Protein 3OV5 (pdb70)

Sequence (84 aa):
TTSSYTTYQATPMDGTLKTMLERWAADSSNMQQLSSYNLPSDYTTLIGPVSAISTTSVQQAATTEELSAVYAAQGVSVSVSSAANNKKLLVQPVPVVS

B-factor: mean 10.42, std 7.1, range [4.59, 46.75]

Nearest PDB structures (foldseek):
  3ov5-assembly1_A  TM=1.012E+00  e=4.268E-16  Xanthomonas citri pv. citri str. 306
  2l4w-assembly1_A  TM=9.131E-01  e=1.056E-13  Xanthomonas citri pv. citri str. 306
  6gyb-assembly1_a  TM=9.577E-01  e=8.411E-13  Xanthomonas citri pv. citri str. 306
  4jtm-assembly1_B-2  TM=6.357E-01  e=1.046E-01  Escherichia coli ETEC H10407
  7pmp-assembly1_A  TM=5.788E-01  e=2.001E-01  Legionella pneumophila

Radius of gyration: 11.77 Å; Cα contacts (8 Å, |Δi|>4): 142; chains: 1; bounding box: 27×28×30 Å

Foldseek 3Di:
DDDWQADDPVDFWDVRSVCVVLVVQVAAEAAADPDIGTDDPQSRVGIGDDPQVNQQSVQVVCVVVQWHWGDDDSYTYIHRDDDD

Solvent-accessible surface area: 4685 Å² total; per-residue (Å²): 118,92,98,40,20,67,30,35,148,154,15,45,40,0,72,55,0,0,83,39,0,5,77,68,32,143,32,91,39,23,41,84,26,138,57,43,67,88,35,76,57,77,1,96,83,4,73,14,92,43,39,111,92,0,0,71,54,0,20,74,32,9,52,113,104,35,3,18,5,38,50,50,88,82,71,0,34,0,37,84,66,92,126,179

Secondary structure (P-SEA, 3-state):
cccccccccccccaaaaaaaaaaaccccccccccccccccccccccccccaaaaaaaaaaaacccbbbbbbccccccccccccc

CATH classification: 3.55.50.70

Structure (mmCIF, N/CA/C/O backbone):
data_3OV5
#
_entry.id   3OV5
#
_cell.length_a   27.760
_cell.length_b   55.810
_cell.length_c   83.097
_cell.angle_alpha   90.00
_cell.angle_beta   90.00
_cell.angle_gamma   90.00
#
_symmetry.space_group_name_H-M   'C 2 2 21'
#
loop_
_entity.id
_entity.type
_entity.pdbx_description
1 polymer 'Uncharacterized protein'
2 non-polymer 'ISOPROPYL ALCOHOL'
3 water water
#
loop_
_atom_site.group_PDB
_atom_site.id
_atom_site.type_symbol
_atom_site.label_atom_id
_atom_site.label_alt_id
_atom_site.label_comp_id
_atom_site.label_asym_id
_atom_site.label_entity_id
_atom_site.label_seq_id
_atom_site.pdbx_PDB_ins_code
_atom_site.Cartn_x
_atom_site.Cartn_y
_atom_site.Cartn_z
_atom_site.occupancy
_atom_site.B_iso_or_equiv
_atom_site.auth_seq_id
_atom_site.auth_comp_id
_atom_site.auth_asym_id
_atom_site.auth_atom_id
_atom_site.pdbx_PDB_model_num
ATOM 1 C CA A THR A 1 2 ? -7.915 8.069 -20.066 0.50 18.53 51 THR A CA 1
ATOM 2 C CA B THR A 1 2 ? -7.554 8.339 -21.220 0.50 19.25 51 THR A CA 1
ATOM 3 C C A THR A 1 2 ? -6.575 7.384 -20.321 0.50 18.42 51 THR A C 1
ATOM 4 C C B THR A 1 2 ? -6.059 8.122 -21.024 0.50 18.86 51 THR A C 1
ATOM 5 O O A THR A 1 2 ? -6.454 6.553 -21.219 0.50 18.88 51 THR A O 1
ATOM 6 O O B THR A 1 2 ? -5.242 8.579 -21.824 0.50 19.62 51 THR A O 1
ATOM 7 N N A SER A 1 3 ? -5.563 7.747 -19.538 0.50 17.98 52 SER A N 1
ATOM 8 N N B SER A 1 3 ? -5.716 7.409 -19.955 0.50 17.99 52 SER A N 1
ATOM 9 C CA A SER A 1 3 ? -4.220 7.197 -19.718 0.50 17.01 52 SER A CA 1
ATOM 10 C CA B SER A 1 3 ? -4.333 7.149 -19.593 0.50 16.70 52 SER A CA 1
ATOM 11 C C A SER A 1 3 ? -4.068 5.810 -19.101 0.50 15.69 52 SER A C 1
ATOM 12 C C B SER A 1 3 ? -4.178 5.681 -19.224 0.50 15.37 52 SER A C 1
ATOM 13 O O A SER A 1 3 ? -4.870 5.400 -18.258 0.50 16.03 52 SER A O 1
ATOM 14 O O B SER A 1 3 ? -5.099 5.070 -18.678 0.50 15.73 52 SER A O 1
ATOM 19 N N . TYR A 1 4 ? -3.014 5.111 -19.509 1.00 14.27 53 TYR A N 1
ATOM 20 C CA . TYR A 1 4 ? -2.714 3.759 -19.016 1.00 11.96 53 TYR A CA 1
ATOM 21 C C . TYR A 1 4 ? -2.742 3.710 -17.497 1.00 10.33 53 TYR A C 1
ATOM 22 O O . TYR A 1 4 ? -2.149 4.549 -16.809 1.00 11.54 53 TYR A O 1
ATOM 31 N N . THR A 1 5 ? -3.389 2.678 -16.974 1.00 8.57 54 THR A N 1
ATOM 32 C CA A THR A 1 5 ? -3.390 2.465 -15.513 0.70 7.75 54 THR A CA 1
ATOM 33 C CA B THR A 1 5 ? -3.583 2.458 -15.585 0.30 7.89 54 THR A CA 1
ATOM 34 C C . THR A 1 5 ? -2.958 1.076 -15.178 1.00 6.79 54 THR A C 1
ATOM 35 O O . THR A 1 5 ? -3.279 0.073 -15.833 1.00 8.22 54 THR A O 1
ATOM 42 N N . TYR A 1 6 ? -2.161 1.024 -14.118 1.00 6.54 55 TYR A N 1
ATOM 43 C CA . TYR A 1 6 ? -1.777 -0.227 -13.476 1.00 6.53 55 TYR A CA 1
ATOM 44 C C . TYR A 1 6 ? -2.992 -0.745 -12.700 1.00 6.56 55 TYR A C 1
ATOM 45 O O . TYR A 1 6 ? -3.541 -0.052 -11.848 1.00 7.51 55 TYR A O 1
ATOM 54 N N . GLN A 1 7 ? -3.393 -1.968 -13.025 1.00 6.20 56 GLN A N 1
ATOM 55 C CA . GLN A 1 7 ? -4.555 -2.620 -12.442 1.00 6.44 56 GLN A CA 1
ATOM 56 C C . GLN A 1 7 ? -4.493 -4.097 -12.755 1.00 5.98 56 GLN A C 1
ATOM 57 O O . GLN A 1 7 ? -3.756 -4.512 -13.667 1.00 6.25 56 GLN A O 1
ATOM 63 N N . ALA A 1 8 ? -5.313 -4.885 -12.065 1.00 6.24 57 ALA A N 1
ATOM 64 C CA . ALA A 1 8 ? -5.591 -6.238 -12.512 1.00 6.63 57 ALA A CA 1
ATOM 65 C C . ALA A 1 8 ? -6.633 -6.184 -13.623 1.00 7.31 57 ALA A C 1
ATOM 66 O O . ALA A 1 8 ? -7.524 -5.334 -13.622 1.00 9.09 57 ALA A O 1
ATOM 68 N N . THR A 1 9 ? -6.508 -7.103 -14.573 1.00 7.75 58 THR A N 1
ATOM 69 C CA . THR A 1 9 ? -7.432 -7.183 -15.695 1.00 8.98 58 THR A CA 1
ATOM 70 C C . THR A 1 9 ? -7.847 -8.608 -15.885 1.00 10.31 58 THR A C 1
ATOM 71 O O . THR A 1 9 ? -7.271 -9.494 -15.288 1.00 10.11 58 THR A O 1
ATOM 75 N N . PRO A 1 10 ? -8.875 -8.841 -16.731 1.00 12.05 59 PRO A N 1
ATOM 76 C CA . PRO A 1 10 ? -9.296 -10.220 -16.991 1.00 13.05 59 PRO A CA 1
ATOM 77 C C . PRO A 1 10 ? -8.170 -11.165 -17.438 1.00 12.35 59 PRO A C 1
ATOM 78 O O . PRO A 1 10 ? -8.215 -12.344 -17.147 1.00 15.03 59 PRO A O 1
ATOM 82 N N . MET A 1 11 ? -7.138 -10.640 -18.083 1.00 10.69 60 MET A N 1
ATOM 83 C CA . MET A 1 11 ? -6.015 -11.424 -18.564 1.00 11.22 60 MET A CA 1
ATOM 84 C C . MET A 1 11 ? -5.152 -12.012 -17.443 1.00 10.46 60 MET A C 1
ATOM 85 O O . MET A 1 11 ? -4.421 -12.998 -17.640 1.00 11.43 60 MET A O 1
ATOM 90 N N . ASP A 1 12 ? -5.151 -11.351 -16.286 1.00 9.81 61 ASP A N 1
ATOM 91 C CA . ASP A 1 12 ? -4.171 -11.624 -15.250 1.00 9.38 61 ASP A CA 1
ATOM 92 C C . ASP A 1 12 ? -4.800 -12.553 -14.217 1.00 10.83 61 ASP A C 1
ATOM 93 O O . ASP A 1 12 ? -5.815 -12.238 -13.572 1.00 12.41 61 ASP A O 1
ATOM 98 N N . GLY A 1 13 ? -4.197 -13.707 -14.047 1.00 11.04 62 GLY A N 1
ATOM 99 C CA . GLY A 1 13 ? -4.670 -14.661 -13.017 1.00 10.46 62 GLY A CA 1
ATOM 100 C C . GLY A 1 13 ? -3.836 -14.714 -11.749 1.00 8.99 62 GLY A C 1
ATOM 101 O O . GLY A 1 13 ? -4.341 -15.127 -10.688 1.00 10.61 62 GLY A O 1
ATOM 102 N N . THR A 1 14 ? -2.555 -14.349 -11.850 1.00 7.52 63 THR A N 1
ATOM 103 C CA . THR A 1 14 ? -1.664 -14.538 -10.735 1.00 6.70 63 THR A CA 1
ATOM 104 C C . THR A 1 14 ? -0.822 -13.311 -10.506 1.00 6.08 63 THR A C 1
ATOM 105 O O . THR A 1 14 ? -0.703 -12.431 -11.382 1.00 6.09 63 THR A O 1
ATOM 109 N N . LEU A 1 15 ? -0.184 -13.272 -9.344 1.00 6.08 64 LEU A N 1
ATOM 110 C CA . LEU A 1 15 ? 0.703 -12.190 -8.970 1.00 5.76 64 LEU A CA 1
ATOM 111 C C . LEU A 1 15 ? 1.842 -12.040 -9.9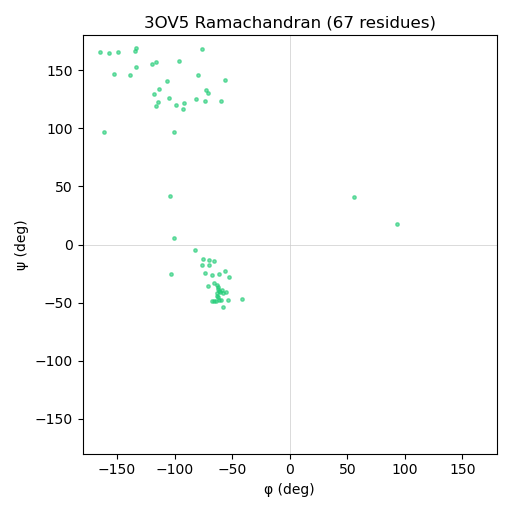96 1.00 5.33 64 LEU A C 1
ATOM 112 O O . LEU A 1 15 ? 2.093 -10.935 -10.504 1.00 5.61 64 LEU A O 1
ATOM 117 N N . LYS A 1 16 ? 2.561 -13.129 -10.265 1.00 5.11 65 LYS A N 1
ATOM 118 C CA . LYS A 1 16 ? 3.697 -13.055 -11.165 1.00 5.49 65 LYS A CA 1
ATOM 119 C C . LYS A 1 16 ? 3.244 -12.663 -12.571 1.00 5.56 65 LYS A C 1
ATOM 120 O O . LYS A 1 16 ? 3.934 -11.886 -13.223 1.00 5.96 65 LYS A O 1
ATOM 126 N N . THR A 1 17 ? 2.159 -13.263 -13.052 1.00 5.77 66 THR A N 1
ATOM 127 C CA . THR A 1 17 ? 1.761 -12.989 -14.434 1.00 6.34 66 THR A CA 1
ATOM 128 C C . THR A 1 17 ? 1.213 -11.570 -14.593 1.00 5.53 66 THR A C 1
ATOM 129 O O . THR A 1 17 ? 1.443 -10.933 -15.639 1.00 5.98 66 THR A O 1
ATOM 133 N N . MET A 1 18 ? 0.494 -11.055 -13.590 1.00 5.17 67 MET A N 1
ATOM 134 C CA . MET A 1 18 ? 0.086 -9.663 -13.638 1.00 5.72 67 MET A CA 1
ATOM 135 C C . MET A 1 18 ? 1.313 -8.774 -13.703 1.00 4.92 67 MET A C 1
ATOM 136 O O . MET A 1 18 ? 1.390 -7.823 -14.501 1.00 5.53 67 MET A O 1
ATOM 141 N N . LEU A 1 19 ? 2.285 -9.045 -12.837 1.00 5.04 68 LEU A N 1
ATOM 142 C CA . LEU A 1 19 ? 3.494 -8.226 -12.816 1.00 5.46 68 LEU A CA 1
ATOM 143 C C . LEU A 1 19 ? 4.309 -8.366 -14.107 1.00 4.95 68 LEU A C 1
ATOM 144 O O . LEU A 1 19 ? 4.964 -7.422 -14.510 1.00 5.55 68 LEU A O 1
ATOM 149 N N . GLU A 1 20 ? 4.317 -9.541 -14.741 1.00 5.17 69 GLU A N 1
ATOM 150 C CA . GLU A 1 20 ? 4.973 -9.667 -16.031 1.00 5.68 69 GLU A CA 1
ATOM 151 C C . GLU A 1 20 ? 4.352 -8.664 -17.019 1.00 5.65 69 GLU A C 1
ATOM 152 O O . GLU A 1 20 ? 5.067 -8.026 -17.798 1.00 5.58 69 GLU A O 1
ATOM 158 N N . ARG A 1 21 ? 3.015 -8.538 -16.976 1.00 5.43 70 ARG A N 1
ATOM 159 C CA . ARG A 1 21 ? 2.34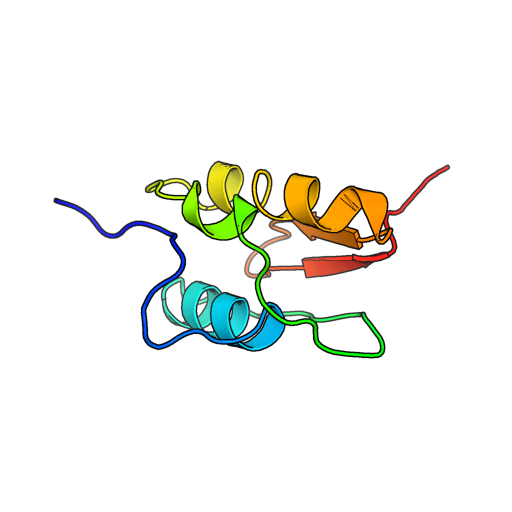3 -7.582 -17.850 1.00 5.78 70 ARG A CA 1
ATOM 160 C C . ARG A 1 21 ? 2.688 -6.150 -17.455 1.00 5.21 70 ARG A C 1
ATOM 161 O O . ARG A 1 21 ? 3.011 -5.321 -18.336 1.00 5.73 70 ARG A O 1
ATOM 169 N N . TRP A 1 22 ? 2.587 -5.804 -16.160 1.00 5.24 71 TRP A N 1
ATOM 170 C CA . TRP A 1 22 ? 2.954 -4.440 -15.767 1.00 5.83 71 TRP A CA 1
ATOM 171 C C . TRP A 1 22 ? 4.375 -4.110 -16.216 1.00 5.63 71 TRP A C 1
ATOM 172 O O . TRP A 1 22 ? 4.662 -3.006 -16.662 1.00 6.37 71 TRP A O 1
ATOM 183 N N . ALA A 1 23 ? 5.288 -5.075 -16.071 1.00 5.69 72 ALA A N 1
ATOM 184 C CA . ALA A 1 23 ? 6.695 -4.866 -16.439 1.00 6.60 72 ALA A CA 1
ATOM 185 C C . ALA A 1 23 ? 6.814 -4.652 -17.961 1.00 6.46 72 ALA A C 1
ATOM 186 O O . ALA A 1 23 ? 7.439 -3.695 -18.439 1.00 7.45 72 ALA A O 1
ATOM 188 N N . ALA A 1 24 ? 6.180 -5.527 -18.740 1.00 6.60 73 ALA A N 1
ATOM 189 C CA . ALA A 1 24 ? 6.177 -5.415 -20.208 1.00 8.23 73 ALA A CA 1
ATOM 190 C C . ALA A 1 24 ? 5.586 -4.077 -20.643 1.00 7.53 73 ALA A C 1
ATOM 191 O O . ALA A 1 24 ? 6.059 -3.450 -21.602 1.00 9.58 73 ALA A O 1
ATOM 193 N N . ASP A 1 25 ? 4.551 -3.647 -19.947 1.00 7.28 74 ASP A N 1
ATOM 194 C CA . ASP A 1 25 ? 3.867 -2.405 -20.267 1.00 7.93 74 ASP A CA 1
ATOM 195 C C . ASP A 1 25 ? 4.705 -1.169 -19.946 1.00 8.22 74 ASP A C 1
ATOM 196 O O . ASP A 1 25 ? 4.326 -0.047 -20.342 1.00 10.36 74 ASP A O 1
ATOM 201 N N . SER A 1 26 ? 5.782 -1.361 -19.185 1.00 7.40 75 SER A N 1
ATOM 202 C CA A SER A 1 26 ? 6.584 -0.263 -18.637 0.70 7.75 75 SER A CA 1
ATOM 203 C CA B SER A 1 26 ? 6.567 -0.226 -18.697 0.30 8.46 75 SER A CA 1
ATOM 204 C C . SER A 1 26 ? 8.033 -0.298 -19.095 1.00 8.15 75 SER A C 1
ATOM 205 O O . SER A 1 26 ? 8.842 0.477 -18.605 1.00 9.46 75 SER A O 1
ATOM 210 N N . ASN A 1 27 ? 8.398 -1.230 -19.974 1.00 8.46 76 ASN A N 1
ATOM 211 C CA . ASN A 1 27 ? 9.823 -1.420 -20.353 1.00 8.39 76 ASN A CA 1
ATOM 212 C C . ASN A 1 27 ? 10.675 -1.663 -19.107 1.00 8.71 76 ASN A C 1
ATOM 213 O O . ASN A 1 27 ? 11.805 -1.150 -18.966 1.00 9.74 76 ASN A O 1
ATOM 218 N N . MET A 1 28 ? 10.118 -2.454 -18.204 1.00 8.38 77 MET A N 1
ATOM 219 C CA . MET A 1 28 ? 10.798 -2.849 -16.963 1.00 8.79 77 MET A CA 1
ATOM 220 C C . MET A 1 28 ? 11.034 -4.341 -16.930 1.00 10.16 77 MET A C 1
ATOM 221 O O . MET A 1 28 ? 10.385 -5.076 -17.701 1.00 12.49 77 MET A O 1
ATOM 226 N N . GLN A 1 29 ? 12.026 -4.769 -16.142 1.00 11.15 78 GLN A N 1
ATOM 227 C CA A GLN A 1 29 ? 12.426 -6.173 -15.765 0.60 10.49 78 GLN A CA 1
ATOM 228 C CA B GLN A 1 29 ? 11.957 -6.189 -15.947 0.40 10.19 78 GLN A CA 1
ATOM 229 C C . GLN A 1 29 ? 11.500 -6.574 -14.589 1.00 9.76 78 GLN A C 1
ATOM 230 O O . GLN A 1 29 ? 11.353 -5.758 -13.707 1.00 11.00 78 GLN A O 1
ATOM 241 N N . LEU A 1 30 ? 11.040 -7.822 -14.515 1.00 9.40 79 LEU A N 1
ATOM 242 C CA . LEU A 1 30 ? 10.463 -8.375 -13.296 1.00 8.16 79 LEU A CA 1
ATOM 243 C C . LEU A 1 30 ? 11.477 -9.319 -12.657 1.00 7.34 79 LEU A C 1
ATOM 244 O O . LEU A 1 30 ? 11.933 -10.267 -13.310 1.00 8.15 79 LEU A O 1
ATOM 249 N N . SER A 1 31 ? 11.797 -9.087 -11.381 1.00 6.57 80 SER A N 1
ATOM 250 C CA A SER A 1 31 ? 12.567 -10.031 -10.579 0.70 6.6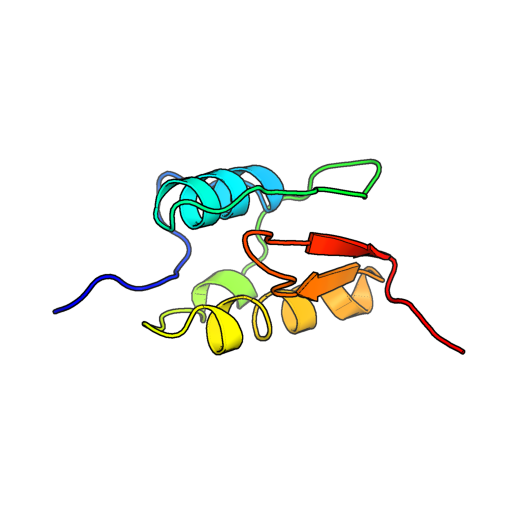8 80 SER A CA 1
ATOM 251 C CA B SER A 1 31 ? 12.582 -10.011 -10.568 0.30 6.96 80 SER A CA 1
ATOM 252 C C . SER A 1 31 ? 11.637 -10.603 -9.531 1.00 6.07 80 SER A C 1
ATOM 253 O O . SER A 1 31 ? 11.266 -9.928 -8.572 1.00 6.89 80 SER A O 1
ATOM 258 N N . TYR A 1 32 ? 11.202 -11.833 -9.776 1.00 6.58 81 TYR A N 1
ATOM 259 C CA . TYR A 1 32 ? 10.242 -12.496 -8.922 1.00 6.70 81 TYR A CA 1
ATOM 260 C C . TYR A 1 32 ? 10.992 -13.466 -8.016 1.00 6.47 81 TYR A C 1
ATOM 261 O O . TYR A 1 32 ? 11.340 -14.568 -8.411 1.00 9.08 81 TYR A O 1
ATOM 270 N N . ASN A 1 33 ? 11.286 -13.024 -6.794 1.00 5.55 82 ASN A N 1
ATOM 271 C CA . ASN A 1 33 ? 12.206 -13.732 -5.907 1.00 5.45 82 ASN A CA 1
ATOM 272 C C . ASN A 1 33 ? 11.488 -14.503 -4.794 1.00 5.38 82 ASN A C 1
ATOM 273 O O . ASN A 1 33 ? 11.931 -14.514 -3.636 1.00 6.35 82 ASN A O 1
ATOM 278 N N . LEU A 1 34 ? 10.392 -15.159 -5.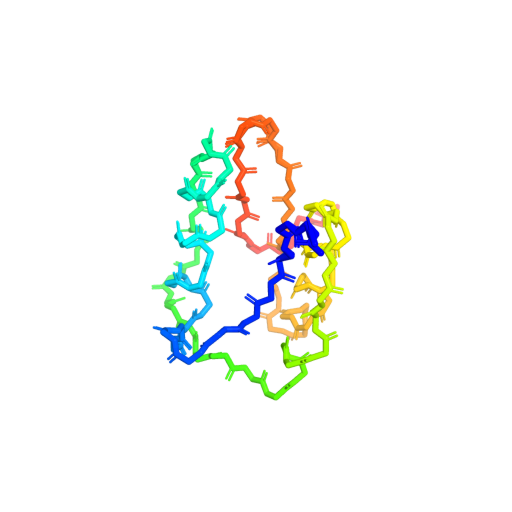159 1.00 6.08 83 LEU A N 1
ATOM 279 C CA . LEU A 1 34 ? 9.641 -16.031 -4.270 1.00 5.22 83 LEU A CA 1
ATOM 280 C C . LEU A 1 34 ? 9.616 -17.430 -4.841 1.00 5.15 83 LEU A C 1
ATOM 281 O O . LEU A 1 34 ? 9.707 -17.618 -6.064 1.00 5.97 83 LEU A O 1
ATOM 286 N N . PRO A 1 35 ? 9.437 -18.454 -3.979 1.00 5.01 84 PRO A N 1
ATOM 287 C CA . PRO A 1 35 ? 9.502 -19.826 -4.488 1.00 5.34 84 PRO A CA 1
ATOM 288 C C . PRO A 1 35 ? 8.289 -20.238 -5.310 1.00 5.87 84 PRO A C 1
ATOM 289 O O . PRO A 1 35 ? 8.390 -21.161 -6.129 1.00 8.13 84 PRO A O 1
ATOM 293 N N . SER A 1 36 ? 7.145 -19.586 -5.084 1.00 5.87 85 SER A N 1
ATOM 294 C CA . SER A 1 36 ? 5.884 -19.912 -5.753 1.00 7.23 85 SER A CA 1
ATOM 295 C C . SER A 1 36 ? 5.235 -18.644 -6.249 1.00 6.08 85 SER A C 1
ATOM 296 O O . SER A 1 36 ? 5.373 -17.589 -5.618 1.00 7.07 85 SER A O 1
ATOM 299 N N . ASP A 1 37 ? 4.452 -18.780 -7.305 1.00 5.58 86 ASP A N 1
ATOM 300 C CA . ASP A 1 37 ? 3.483 -17.766 -7.678 1.00 5.48 86 ASP A CA 1
ATOM 301 C C . ASP A 1 37 ? 2.286 -17.892 -6.715 1.00 5.17 86 ASP A C 1
ATOM 302 O O . ASP A 1 37 ? 2.153 -18.865 -5.964 1.00 6.00 86 ASP A O 1
ATOM 307 N N . TYR A 1 38 ? 1.425 -16.889 -6.767 1.00 5.34 87 TYR A N 1
ATOM 308 C CA . TYR A 1 38 ? 0.214 -16.815 -5.941 1.00 4.99 87 TYR A CA 1
ATOM 309 C C . TYR A 1 38 ? -0.908 -16.303 -6.784 1.00 5.37 87 TYR A C 1
ATOM 310 O O . TYR A 1 38 ? -0.723 -15.434 -7.651 1.00 6.48 87 TYR A O 1
ATOM 319 N N . THR A 1 39 ? -2.116 -16.785 -6.527 1.00 5.59 88 THR A N 1
ATOM 320 C CA A THR A 1 39 ? -3.263 -16.209 -7.180 0.70 5.60 88 THR A CA 1
ATOM 321 C CA B THR A 1 39 ? -3.291 -16.211 -7.146 0.30 5.25 88 THR A CA 1
ATOM 322 C C . THR A 1 39 ? -3.410 -14.752 -6.738 1.00 5.14 88 THR A C 1
ATOM 323 O O . THR A 1 39 ? -2.965 -14.349 -5.664 1.00 6.44 88 THR A O 1
ATOM 330 N N . LEU A 1 40 ? -4.078 -13.960 -7.572 1.00 5.60 89 LEU A N 1
ATOM 331 C CA . LEU A 1 40 ? -4.502 -12.638 -7.173 1.00 6.20 89 LEU A CA 1
ATOM 332 C C . LEU A 1 40 ? -5.636 -12.763 -6.171 1.00 7.00 89 LEU A C 1
ATOM 333 O O . LEU A 1 40 ? -6.636 -13.456 -6.439 1.00 10.25 89 LEU A O 1
ATOM 338 N N . ILE A 1 41 ? -5.527 -12.064 -5.050 1.00 6.32 90 ILE A N 1
ATOM 339 C CA . ILE A 1 41 ? -6.614 -12.030 -4.073 1.00 6.46 90 ILE A CA 1
ATOM 340 C C . ILE A 1 41 ? -7.474 -10.800 -4.274 1.00 6.08 90 ILE A C 1
ATOM 341 O O . ILE A 1 41 ? -7.047 -9.812 -4.878 1.00 6.72 90 ILE A O 1
ATOM 346 N N . GLY A 1 42 ? -8.704 -10.874 -3.784 1.00 6.41 91 GLY A N 1
ATOM 347 C CA . GLY A 1 42 ? -9.673 -9.807 -3.975 1.00 6.56 91 GLY A CA 1
ATOM 348 C C . GLY A 1 42 ? -9.165 -8.385 -3.841 1.00 6.60 91 GLY A C 1
ATOM 349 O O . GLY A 1 42 ? -9.502 -7.567 -4.677 1.00 7.65 91 GLY A O 1
ATOM 350 N N . PRO A 1 43 ? -8.388 -8.053 -2.787 1.00 6.61 92 PRO A N 1
ATOM 351 C CA . PRO A 1 43 ? -7.903 -6.682 -2.603 1.00 7.99 92 PRO A CA 1
ATOM 352 C C . PRO A 1 43 ? -7.107 -6.118 -3.782 1.00 6.28 92 PRO A C 1
ATOM 353 O O . PRO A 1 43 ? -6.994 -4.902 -3.906 1.00 8.15 92 PRO A O 1
ATOM 357 N N . VAL A 1 44 ? -6.534 -6.980 -4.619 1.00 5.95 93 VAL A N 1
ATOM 358 C CA . VAL A 1 44 ? -5.837 -6.474 -5.800 1.00 6.11 93 VAL A CA 1
ATOM 359 C C . VAL A 1 44 ? -6.797 -5.710 -6.725 1.00 6.61 93 VAL A C 1
ATOM 360 O O . VAL A 1 44 ? -6.363 -4.821 -7.465 1.00 6.43 93 VAL A O 1
ATOM 364 N N . SER A 1 45 ? -8.096 -6.040 -6.656 1.00 7.62 94 SER A N 1
ATOM 365 C CA . SER A 1 45 ? -9.098 -5.377 -7.503 1.00 9.34 94 SER A CA 1
ATOM 366 C C . SER A 1 45 ? -9.249 -3.891 -7.165 1.00 9.77 94 SER A C 1
ATOM 367 O O . SER A 1 45 ? -9.827 -3.143 -7.957 1.00 14.05 94 SER A O 1
ATOM 370 N N . ALA A 1 46 ? -8.737 -3.428 -6.038 1.00 10.11 95 ALA A N 1
ATOM 371 C CA . ALA A 1 46 ? -8.785 -2.014 -5.681 1.00 10.67 95 ALA A CA 1
ATOM 372 C C . ALA A 1 46 ? -7.770 -1.176 -6.453 1.00 9.78 95 ALA A C 1
ATOM 373 O O . ALA A 1 46 ? 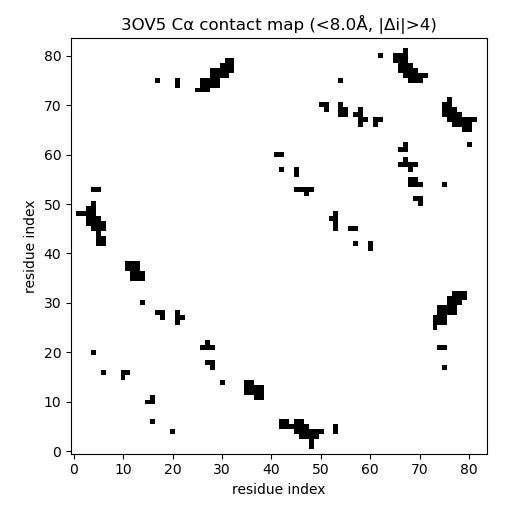-7.883 0.050 -6.471 1.00 12.17 95 ALA A O 1
ATOM 375 N N . ILE A 1 47 ? -6.748 -1.803 -7.048 1.00 7.17 96 ILE A N 1
ATOM 376 C CA . ILE A 1 47 ? -5.648 -1.029 -7.606 1.00 7.02 96 ILE A CA 1
ATOM 377 C C . ILE A 1 47 ? -6.018 -0.507 -8.982 1.00 6.96 96 ILE A C 1
ATOM 378 O O . ILE A 1 47 ? -6.394 -1.280 -9.876 1.00 7.55 96 ILE A O 1
ATOM 383 N N . SER A 1 48 ? -5.905 0.796 -9.162 1.00 7.44 97 SER A N 1
ATOM 384 C CA . SER A 1 48 ? -6.118 1.398 -10.468 1.00 8.32 97 SER A CA 1
ATOM 385 C C . SER A 1 48 ? -5.481 2.763 -10.436 1.00 8.14 97 SER A C 1
ATOM 386 O O . SER A 1 48 ? -6.079 3.720 -9.944 1.00 10.38 97 SER A O 1
ATOM 389 N N . THR A 1 49 ? -4.259 2.860 -10.941 1.00 6.77 98 THR A N 1
ATOM 390 C CA . THR A 1 49 ? -3.503 4.099 -10.832 1.00 6.59 98 THR A CA 1
ATOM 391 C C . THR A 1 49 ? -2.519 4.233 -11.961 1.00 6.63 98 THR A C 1
ATOM 392 O O . THR A 1 49 ? -1.957 3.243 -12.436 1.00 6.81 98 THR A O 1
ATOM 396 N N . THR A 1 50 ? -2.280 5.472 -12.395 1.00 6.95 99 THR A N 1
ATOM 397 C CA . THR A 1 50 ? -1.259 5.743 -13.387 1.00 7.18 99 THR A CA 1
ATOM 398 C C . THR A 1 50 ? 0.162 5.667 -12.807 1.00 6.73 99 THR A C 1
ATOM 399 O O . THR A 1 50 ? 1.128 5.679 -13.571 1.00 7.97 99 THR A O 1
ATOM 403 N N . SER A 1 51 ? 0.288 5.633 -11.473 1.00 6.40 100 SER A N 1
ATOM 404 C CA . SER A 1 51 ? 1.590 5.664 -10.806 1.00 6.45 100 SER A CA 1
ATOM 405 C C . SER A 1 51 ? 2.099 4.265 -10.539 1.00 5.80 100 SER A C 1
ATOM 406 O O . SER A 1 51 ? 1.484 3.533 -9.761 1.00 5.56 100 SER A O 1
ATOM 409 N N . VAL A 1 52 ? 3.215 3.904 -11.157 1.00 5.88 101 VAL A N 1
ATOM 410 C CA . VAL A 1 52 ? 3.787 2.593 -10.866 1.00 6.18 101 VAL A CA 1
ATOM 411 C C . VAL A 1 52 ? 4.213 2.484 -9.413 1.00 5.48 101 VAL A C 1
ATOM 412 O O . VAL A 1 52 ? 4.108 1.413 -8.801 1.00 5.76 101 VAL A O 1
ATOM 416 N N . GLN A 1 53 ? 4.704 3.583 -8.825 1.00 5.76 102 GLN A N 1
ATOM 417 C CA . GLN A 1 53 ? 5.072 3.552 -7.407 1.00 5.55 102 GLN A CA 1
ATOM 418 C C . GLN A 1 53 ? 3.845 3.247 -6.559 1.00 5.17 102 GLN A C 1
ATOM 419 O O . GLN A 1 53 ? 3.899 2.399 -5.643 1.00 5.53 102 GLN A O 1
ATOM 425 N N . GLN A 1 54 ? 2.729 3.934 -6.804 1.00 5.29 103 GLN A N 1
ATOM 426 C CA . GLN A 1 54 ? 1.527 3.688 -6.024 1.00 5.22 103 GLN A CA 1
ATOM 427 C C . GLN A 1 54 ? 1.062 2.249 -6.226 1.00 5.06 103 GLN A C 1
ATOM 428 O O . GLN A 1 54 ? 0.679 1.577 -5.266 1.00 5.00 103 GLN A O 1
ATOM 434 N N . ALA A 1 55 ? 1.050 1.773 -7.478 1.00 5.08 104 ALA A N 1
ATOM 435 C CA . ALA A 1 55 ? 0.532 0.444 -7.777 1.00 5.51 104 ALA A CA 1
ATOM 436 C C . ALA A 1 55 ? 1.366 -0.624 -7.114 1.00 4.79 104 ALA A C 1
ATOM 437 O O . ALA A 1 55 ? 0.852 -1.559 -6.502 1.00 5.09 104 ALA A O 1
ATOM 439 N N . ALA A 1 56 ? 2.696 -0.526 -7.264 1.00 5.22 105 ALA A N 1
ATOM 440 C CA . ALA A 1 56 ? 3.587 -1.511 -6.672 1.00 5.31 105 ALA A CA 1
ATOM 441 C C . ALA A 1 56 ? 3.426 -1.525 -5.158 1.00 4.87 105 ALA A C 1
ATOM 442 O O . ALA A 1 56 ? 3.445 -2.585 -4.519 1.00 5.17 105 ALA A O 1
ATOM 444 N N . THR A 1 57 ? 3.288 -0.344 -4.566 1.00 4.93 106 THR A N 1
ATOM 445 C CA A THR A 1 57 ? 3.173 -0.187 -3.109 0.70 5.28 106 THR A CA 1
ATOM 446 C CA B THR A 1 57 ? 3.192 -0.248 -3.109 0.30 5.58 106 THR A CA 1
ATOM 447 C C . THR A 1 57 ? 1.834 -0.741 -2.597 1.00 4.94 106 THR A C 1
ATOM 448 O O . THR A 1 57 ? 1.779 -1.449 -1.579 1.00 5.09 106 THR A O 1
ATOM 455 N N . GLU A 1 58 ? 0.741 -0.459 -3.310 1.00 5.13 107 GLU A N 1
ATOM 456 C CA A GLU A 1 58 ? -0.545 -1.062 -2.954 0.50 5.50 107 GLU A CA 1
ATOM 457 C CA B GLU A 1 58 ? -0.537 -1.062 -2.937 0.50 5.44 107 GLU A CA 1
ATOM 458 C C . GLU A 1 58 ? -0.442 -2.577 -3.009 1.00 4.93 107 GLU A C 1
ATOM 459 O O . GLU A 1 58 ? -0.938 -3.286 -2.123 1.00 5.51 107 GLU A O 1
ATOM 470 N N . LEU A 1 59 ? 0.167 -3.079 -4.074 1.00 5.02 108 LEU A N 1
ATOM 471 C CA . LEU A 1 59 ? 0.307 -4.523 -4.239 1.00 5.09 108 LEU A CA 1
ATOM 472 C C . LEU A 1 59 ? 1.154 -5.129 -3.130 1.00 4.72 108 LEU A C 1
ATOM 473 O O . LEU A 1 59 ? 0.851 -6.212 -2.595 1.00 5.13 108 LEU A O 1
ATOM 478 N N . SER A 1 60 ? 2.239 -4.428 -2.795 1.00 4.68 109 SER A N 1
ATOM 479 C CA . SER A 1 60 ? 3.072 -4.826 -1.677 1.00 4.90 109 SER A CA 1
ATOM 480 C C . SER A 1 60 ? 2.247 -4.994 -0.399 1.00 4.85 109 SER A C 1
ATOM 481 O O . SER A 1 60 ? 2.379 -5.992 0.311 1.00 5.42 109 SER A O 1
ATOM 484 N N . ALA A 1 61 ? 1.396 -4.020 -0.097 1.00 5.08 110 ALA A N 1
ATOM 485 C CA . ALA A 1 61 ? 0.590 -4.078 1.109 1.00 5.69 110 ALA A CA 1
ATOM 486 C C . ALA A 1 61 ? -0.357 -5.282 1.078 1.00 5.09 110 ALA A C 1
ATOM 487 O O . ALA A 1 61 ? -0.609 -5.907 2.117 1.00 6.00 110 ALA A O 1
ATOM 489 N N . VAL A 1 62 ? -0.885 -5.613 -0.114 1.00 4.63 111 VAL A N 1
ATOM 490 C CA . VAL A 1 62 ? -1.800 -6.742 -0.228 1.00 5.22 111 VAL A CA 1
ATOM 491 C C . VAL A 1 62 ? -1.122 -8.049 0.149 1.00 4.81 111 VAL A C 1
ATOM 492 O O . VAL A 1 62 ? -1.757 -8.921 0.750 1.00 5.38 111 VAL A O 1
ATOM 496 N N . TYR A 1 63 ? 0.166 -8.195 -0.235 1.00 4.67 112 TYR A N 1
ATOM 497 C CA . TYR A 1 63 ? 0.906 -9.430 0.003 1.00 4.89 112 TYR A CA 1
ATOM 498 C C . TYR A 1 63 ? 1.836 -9.354 1.219 1.00 4.70 112 TYR A C 1
ATOM 499 O O . TYR A 1 63 ? 2.552 -10.310 1.511 1.00 4.89 112 TYR A O 1
ATOM 508 N N . ALA A 1 64 ? 1.790 -8.262 1.980 1.00 4.63 113 ALA A N 1
ATOM 509 C CA 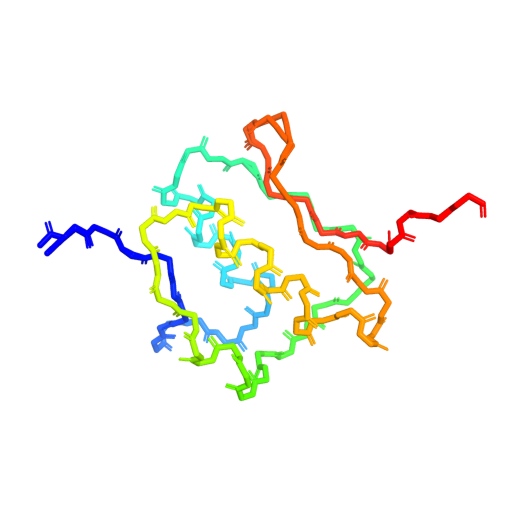. ALA A 1 64 ? 2.682 -8.089 3.134 1.00 4.93 113 ALA A CA 1
ATOM 510 C 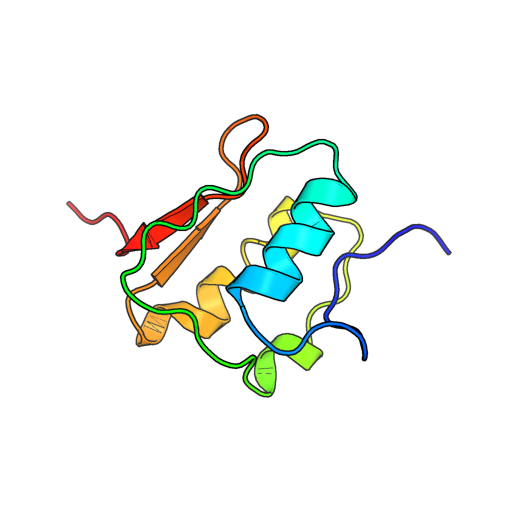C . ALA A 1 64 ? 2.473 -9.161 4.180 1.00 4.82 113 ALA A C 1
ATOM 511 O O . ALA A 1 64 ? 3.446 -9.597 4.807 1.00 5.51 113 ALA A O 1
ATOM 513 N N . ALA A 1 65 ? 1.215 -9.550 4.431 1.00 5.32 114 ALA A N 1
ATOM 514 C CA . ALA A 1 65 ? 0.960 -10.533 5.501 1.00 5.38 114 ALA A CA 1
ATOM 515 C C . ALA A 1 65 ? 1.456 -11.917 5.124 1.00 5.64 114 ALA A C 1
ATOM 516 O O . ALA A 1 65 ? 1.617 -12.763 6.018 1.00 7.08 114 ALA A O 1
ATOM 518 N N . GLN A 1 66 ? 1.695 -12.164 3.841 1.00 5.17 115 GLN A N 1
ATOM 519 C CA . GLN A 1 66 ? 2.369 -13.367 3.351 1.00 5.51 115 GLN A CA 1
ATOM 520 C C . GLN A 1 66 ? 3.898 -13.269 3.437 1.00 5.51 115 GLN A C 1
ATOM 521 O O . GLN A 1 66 ? 4.591 -14.218 3.123 1.00 6.47 115 GLN A O 1
ATOM 527 N N . GLY A 1 67 ? 4.382 -12.104 3.844 1.00 5.76 116 GLY A N 1
ATOM 528 C CA . GLY A 1 67 ? 5.805 -11.838 4.007 1.00 6.15 116 GLY A CA 1
ATOM 529 C C . GLY A 1 67 ? 6.465 -11.229 2.787 1.00 5.78 116 GLY A C 1
ATOM 530 O O . GLY A 1 67 ? 7.700 -11.240 2.699 1.00 6.49 116 GLY A O 1
ATOM 531 N N . VAL A 1 68 ? 5.681 -10.672 1.862 1.00 5.68 117 VAL A N 1
ATOM 532 C CA . VAL A 1 68 ? 6.183 -10.241 0.562 1.00 6.17 117 VAL A CA 1
ATOM 533 C C . VAL A 1 68 ? 6.266 -8.729 0.473 1.00 5.40 117 VAL A C 1
ATOM 534 O O . VAL A 1 68 ? 5.358 -8.024 0.943 1.00 5.66 117 VAL A O 1
ATOM 538 N N . SER A 1 69 ? 7.346 -8.251 -0.163 1.00 5.23 118 SER A N 1
ATOM 539 C CA . SER A 1 69 ? 7.502 -6.866 -0.575 1.00 5.39 118 SER A CA 1
ATOM 540 C C . SER A 1 69 ? 7.506 -6.780 -2.099 1.00 5.22 118 SER A C 1
ATOM 541 O O . SER A 1 69 ? 8.144 -7.594 -2.770 1.00 5.88 118 SER A O 1
ATOM 544 N N . VAL A 1 70 ? 6.745 -5.818 -2.628 1.00 5.29 119 VAL A N 1
ATOM 545 C CA . VAL A 1 70 ? 6.802 -5.461 -4.048 1.00 5.30 119 VAL A CA 1
ATOM 546 C C . VAL A 1 70 ? 7.257 -4.011 -4.131 1.00 5.62 119 VAL A C 1
ATOM 547 O O . VAL A 1 70 ? 6.708 -3.151 -3.440 1.00 6.21 119 VAL A O 1
ATOM 551 N N . SER A 1 71 ? 8.272 -3.750 -4.947 1.00 5.75 120 SER A N 1
ATOM 552 C CA . SER A 1 71 ? 8.807 -2.401 -5.048 1.00 6.36 120 SER A CA 1
ATOM 553 C C . SER A 1 71 ? 9.350 -2.150 -6.445 1.00 5.89 120 SER A C 1
ATOM 554 O O . SER A 1 71 ? 9.510 -3.083 -7.237 1.00 6.89 120 SER A O 1
ATOM 557 N N . VAL A 1 72 ? 9.579 -0.873 -6.725 1.00 6.88 121 VAL A N 1
ATOM 558 C CA . VAL A 1 72 ? 10.230 -0.410 -7.934 1.00 7.32 121 VAL A CA 1
ATOM 559 C C . VAL A 1 72 ? 11.701 -0.090 -7.601 1.00 9.10 121 VAL A C 1
ATOM 560 O O . VAL A 1 72 ? 11.969 0.742 -6.718 1.00 9.33 121 VAL A O 1
ATOM 564 N N A SER A 1 73 ? 12.606 -0.811 -8.279 0.50 10.84 122 SER A N 1
ATOM 565 N N B SER A 1 73 ? 12.650 -0.675 -8.333 0.50 10.58 122 SER A N 1
ATOM 566 C CA A SER A 1 73 ? 14.067 -0.724 -8.132 0.50 12.46 122 SER A CA 1
ATOM 567 C CA B SER A 1 73 ? 14.077 -0.362 -8.125 0.50 12.20 122 SER A CA 1
ATOM 568 C C A SER A 1 73 ? 14.612 -0.541 -9.565 0.50 13.16 122 SER A C 1
ATOM 569 C C B SER A 1 73 ? 14.928 -0.851 -9.270 0.50 11.97 122 SER A C 1
ATOM 570 O O A SER A 1 73 ? 14.733 -1.495 -10.331 0.50 12.62 122 SER A O 1
ATOM 571 O O B SER A 1 73 ? 14.756 -1.958 -9.719 0.50 10.83 122 SER A O 1
ATOM 576 N N A ALA A 1 74 ? 14.883 0.701 -9.941 0.50 13.90 123 ALA A N 1
ATOM 577 N N B ALA A 1 74 ? 15.848 0.001 -9.730 0.50 13.07 123 ALA A N 1
ATOM 578 C CA A ALA A 1 74 ? 15.404 0.992 -11.280 0.50 14.44 123 ALA A CA 1
ATOM 579 C CA B ALA A 1 74 ? 16.736 -0.290 -10.864 0.50 13.57 123 ALA A CA 1
ATOM 580 C C A ALA A 1 74 ? 14.408 0.627 -12.366 0.50 14.11 123 ALA A C 1
ATOM 581 C C B ALA A 1 74 ? 16.040 -0.732 -12.178 0.50 13.74 123 ALA A C 1
ATOM 582 O O A ALA A 1 74 ? 13.236 0.988 -12.292 0.50 14.26 123 ALA A O 1
ATOM 583 O O B ALA A 1 74 ? 16.464 -1.699 -12.815 0.50 15.65 123 ALA A O 1
ATOM 586 N N A ASN A 1 75 ? 14.872 -0.087 -13.384 0.50 13.78 124 ASN A N 1
ATOM 587 N N B ASN A 1 75 ? 14.984 -0.026 -12.581 0.50 14.81 124 ASN A N 1
ATOM 588 C CA A ASN A 1 75 ? 13.961 -0.609 -14.383 0.50 12.90 124 ASN A CA 1
ATOM 589 C CA B ASN A 1 75 ? 14.206 -0.362 -13.802 0.50 14.70 124 ASN A CA 1
ATOM 590 C C A ASN A 1 75 ? 13.278 -1.892 -13.881 0.50 12.46 124 AS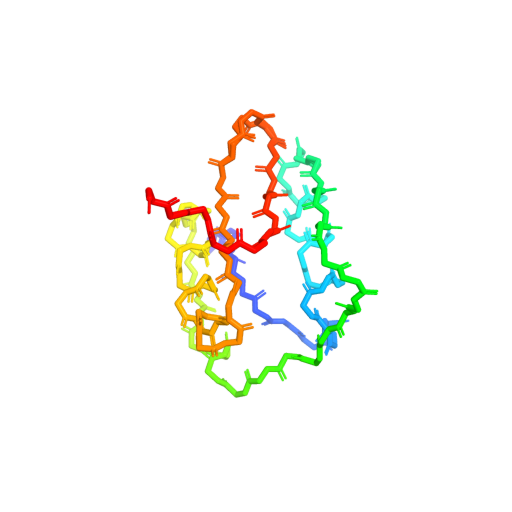N A C 1
ATOM 591 C C B ASN A 1 75 ? 13.498 -1.731 -13.774 0.50 13.53 124 ASN A C 1
ATOM 592 O O A ASN A 1 75 ? 12.750 -2.627 -14.717 0.50 13.30 124 ASN A O 1
ATOM 593 O O B ASN A 1 75 ? 13.150 -2.330 -14.793 0.50 13.90 124 ASN A O 1
ATOM 602 N N . LYS A 1 76 ? 13.287 -2.182 -12.556 1.00 12.36 125 LYS A N 1
ATOM 603 C CA A LYS A 1 76 ? 12.743 -3.478 -12.116 0.70 10.44 125 LYS A CA 1
ATOM 604 C CA B LYS A 1 76 ? 12.750 -3.474 -12.167 0.30 9.87 125 LYS A CA 1
ATOM 605 C C . LYS A 1 76 ? 11.545 -3.355 -11.224 1.00 7.88 125 LYS A C 1
ATOM 606 O O . LYS A 1 76 ? 11.506 -2.492 -10.343 1.00 9.44 125 LYS A O 1
ATOM 617 N N . LEU A 1 77 ? 10.597 -4.261 -11.420 1.00 6.53 126 LEU A N 1
ATOM 618 C CA . LEU A 1 77 ? 9.639 -4.583 -10.395 1.00 6.21 126 LEU A CA 1
ATOM 619 C C . LEU A 1 77 ? 10.232 -5.759 -9.618 1.00 6.03 126 LEU A C 1
ATOM 620 O O . LEU A 1 77 ? 10.573 -6.781 -10.196 1.00 7.59 126 LEU A O 1
ATOM 625 N N . LEU A 1 78 ? 10.402 -5.565 -8.315 1.00 5.79 127 LEU A N 1
ATOM 626 C CA . LEU A 1 78 ? 11.108 -6.496 -7.450 1.00 5.74 127 LEU A CA 1
ATOM 627 C C . LEU A 1 78 ? 10.146 -7.070 -6.421 1.00 5.87 127 LEU A C 1
ATOM 628 O O . LEU A 1 78 ? 9.544 -6.321 -5.642 1.00 6.37 127 LEU A O 1
ATOM 633 N N . VAL A 1 79 ? 9.969 -8.394 -6.454 1.00 5.66 128 VAL A N 1
ATOM 634 C CA . VAL A 1 79 ? 9.106 -9.110 -5.520 1.00 5.74 128 VAL A CA 1
ATOM 635 C C . VAL A 1 79 ? 10.009 -10.002 -4.681 1.00 5.38 128 VAL A C 1
ATOM 636 O O . VAL A 1 79 ? 10.739 -10.811 -5.241 1.00 5.80 128 VAL A O 1
ATOM 640 N N . GLN A 1 80 ? 9.983 -9.847 -3.354 1.00 5.49 129 GLN A N 1
ATOM 641 C CA . GLN A 1 80 ? 10.963 -10.551 -2.538 1.00 5.33 129 GLN A CA 1
ATOM 642 C C . GLN A 1 80 ? 10.406 -10.684 -1.131 1.00 5.02 129 GLN A C 1
ATOM 643 O O . GLN A 1 80 ? 9.481 -9.968 -0.745 1.00 5.57 129 GLN A O 1
ATOM 649 N N . PRO A 1 81 ? 10.996 -11.565 -0.318 1.00 5.27 130 PRO A N 1
ATOM 650 C CA . PRO A 1 81 ? 10.693 -11.517 1.106 1.00 5.11 130 PRO A CA 1
ATOM 651 C C . PRO A 1 81 ? 11.003 -10.128 1.641 1.00 5.20 130 PRO A C 1
ATOM 652 O O . PRO A 1 81 ? 12.018 -9.528 1.249 1.00 5.63 130 PRO A O 1
ATOM 656 N N . VAL A 1 82 ? 10.171 -9.619 2.551 1.00 5.11 131 VAL A N 1
ATOM 657 C CA . VAL A 1 82 ? 10.401 -8.263 3.055 1.00 5.34 131 VAL A CA 1
ATOM 658 C C . VAL A 1 82 ? 11.770 -8.165 3.726 1.00 5.36 131 VAL A C 1
ATOM 659 O O . VAL A 1 82 ? 12.036 -8.896 4.680 1.00 5.36 131 VAL A O 1
ATOM 663 N N . PRO A 1 83 ? 12.628 -7.248 3.272 1.00 5.90 132 PRO A N 1
ATOM 664 C CA . PRO A 1 83 ? 13.890 -7.029 4.000 1.00 6.37 132 PRO A CA 1
ATOM 665 C C . PRO A 1 83 ? 13.624 -6.295 5.310 1.00 6.62 132 PRO A C 1
ATOM 666 O O . PRO A 1 83 ? 12.905 -5.286 5.319 1.00 7.55 132 PRO A O 1
ATOM 670 N N . VAL A 1 84 ? 14.217 -6.805 6.394 1.00 7.09 133 VAL A N 1
ATOM 671 C CA A VAL A 1 84 ? 14.045 -6.203 7.710 0.70 8.39 133 VAL A CA 1
ATOM 672 C CA B VAL A 1 84 ? 14.040 -6.301 7.749 0.30 8.48 133 VAL A CA 1
ATOM 673 C C . VAL A 1 84 ? 15.417 -6.177 8.405 1.00 10.27 133 VAL A C 1
ATOM 674 O O . VAL A 1 84 ? 16.296 -6.975 8.138 1.00 10.50 133 VAL A O 1
ATOM 681 N N . SER A 1 85 ? 15.608 -5.216 9.293 0.50 10.49 134 SER A N 1
ATOM 682 C CA . SER A 1 85 ? 16.888 -5.139 9.986 0.50 12.01 134 SER A CA 1
ATOM 683 C C . SER A 1 85 ? 16.999 -6.209 11.096 0.50 11.27 134 SER A C 1
ATOM 684 O O . SER A 1 85 ? 15.988 -6.745 11.551 0.50 14.48 134 SER A O 1
#